Protein AF-A0A9P0KRN0-F1 (afdb_monomer_lite)

Foldseek 3Di:
DDDDDDDDDDDDDDDDDDDDDDDDDDDDDDDDDDDDPDPDPPPVPDPPPPPPQDDDDDCVVVPFAKAQDPDQQKIWGWDDDPHDTDTDIDGHPPQWGQDPVVSGTDRDDDDPPLQQPPDDQDDCVVVPFAWADHSDQQWIWGWDDDPPDIDTDIDGHDPQWGQDPVVRDTDRHDRD

pLDDT: mean 77.54, std 18.88, range [41.22, 97.31]

Sequence (176 aa):
MKLQKVLLFAATIVVAVGALPSSIESEDESLEGLGVIMEISDDSENRKAKPKRIRQPNCYQVKEGVFPAQNCDQYYICIKQFWWFTAELHTCPAGQKYSDIANGCVTGSCRKVPKTRNVLPPTCEETGPGVFVAPNCNQYYECVKIWWWYSLNLRSCSPSKVYDPHEQLCVRGKCQ

Secondary structure (DSSP, 8-state):
-----------------PPPPP-------------------------------PPPP-HHHH-SEEEE-SSTTEEEEEEEETTEEEEEEEEPPTTEEEETTTTEEEES-----------PPP-HHHH-SEEEE-SSTTEEEEEEEETTEEEEEEEEPPTTEEEETTTTEEEE----

InterPro domains:
  IPR002557 Chitin binding domain [PF01607] (59-107)
  IPR002557 Chitin binding domain [PF01607] (124-171)
  IPR002557 Chitin binding domain [PS50940] (56-105)
  IPR002557 Chitin binding domain [SM00494] (57-112)
  IPR002557 Chitin binding domain [SM00494] (122-176)
  IPR036508 Chitin binding domain superfamily [SSF57625] (58-108)
  IPR036508 Chitin binding domain superfamily [SSF57625] (118-172)

Radius of gyration: 26.52 Å; chains: 1; bounding box: 56×81×49 Å

Structure (mmCIF, N/CA/C/O backbone):
data_AF-A0A9P0KRN0-F1
#
_entry.id   AF-A0A9P0KRN0-F1
#
loop_
_atom_site.group_PDB
_atom_site.id
_atom_site.type_symbol
_atom_site.label_atom_id
_atom_site.label_alt_id
_atom_site.label_comp_id
_atom_site.label_asym_id
_atom_site.label_entity_id
_atom_site.label_seq_id
_atom_site.pdbx_PDB_ins_code
_atom_site.Cartn_x
_atom_site.Cartn_y
_atom_site.Cartn_z
_atom_site.occupancy
_atom_site.B_iso_or_equiv
_atom_site.auth_seq_id
_atom_site.auth_comp_id
_atom_site.auth_asym_id
_atom_site.auth_atom_id
_atom_site.pdbx_PDB_model_num
ATOM 1 N N . MET A 1 1 ? 28.397 32.512 -16.060 1.00 41.22 1 MET A N 1
ATOM 2 C CA . MET A 1 1 ? 27.956 31.445 -16.986 1.00 41.22 1 MET A CA 1
ATOM 3 C C . MET A 1 1 ? 29.168 30.595 -17.349 1.00 41.22 1 MET A C 1
ATOM 5 O O . MET A 1 1 ? 30.045 31.090 -18.040 1.00 41.22 1 MET A O 1
ATOM 9 N N . LYS A 1 2 ? 29.293 29.379 -16.799 1.00 45.00 2 LYS A N 1
ATOM 10 C CA . LYS A 1 2 ? 30.401 28.453 -17.098 1.00 45.00 2 LYS A CA 1
ATOM 11 C C . LYS A 1 2 ? 29.870 27.334 -17.992 1.00 45.00 2 LYS A C 1
ATOM 13 O O . LYS A 1 2 ? 28.980 26.596 -17.590 1.00 45.00 2 LYS A O 1
ATOM 18 N N . LEU A 1 3 ? 30.403 27.274 -19.208 1.00 49.47 3 LEU A N 1
ATOM 19 C CA . LEU A 1 3 ? 30.088 26.299 -20.245 1.00 49.47 3 LEU A CA 1
ATOM 20 C C . LEU A 1 3 ? 30.832 24.989 -19.922 1.00 49.47 3 LEU A C 1
ATOM 22 O O . LEU A 1 3 ? 32.055 24.927 -20.053 1.00 49.47 3 LEU A O 1
ATOM 26 N N . GLN A 1 4 ? 30.127 23.966 -19.433 1.00 50.03 4 GLN A N 1
ATOM 27 C CA . GLN A 1 4 ? 30.705 22.637 -19.211 1.00 50.03 4 GLN A CA 1
ATOM 28 C C . GLN A 1 4 ? 30.707 21.848 -20.526 1.00 50.03 4 GLN A C 1
ATOM 30 O O . GLN A 1 4 ? 29.659 21.565 -21.101 1.00 50.03 4 GLN A O 1
ATOM 35 N N . LYS A 1 5 ? 31.912 21.509 -20.997 1.00 52.19 5 LYS A N 1
ATOM 36 C CA . LYS A 1 5 ? 32.162 20.587 -22.109 1.00 52.19 5 LYS A CA 1
ATOM 37 C C . LYS A 1 5 ? 31.747 19.177 -21.685 1.00 52.19 5 LYS A C 1
ATOM 39 O O . LYS A 1 5 ? 32.360 18.602 -20.791 1.00 52.19 5 LYS A O 1
ATOM 44 N N . VAL A 1 6 ? 30.727 18.630 -22.337 1.00 54.16 6 VAL A N 1
ATOM 45 C CA . VAL A 1 6 ? 30.353 17.218 -22.225 1.00 54.16 6 VAL A CA 1
ATOM 46 C C . VAL A 1 6 ? 31.252 16.434 -23.182 1.00 54.16 6 VAL A C 1
ATOM 48 O O . VAL A 1 6 ? 31.112 16.548 -24.398 1.00 54.16 6 VAL A O 1
ATOM 51 N N . LEU A 1 7 ? 32.217 15.687 -22.640 1.00 58.72 7 LEU A N 1
ATOM 52 C CA . LEU A 1 7 ? 32.958 14.679 -23.399 1.00 58.72 7 LEU A CA 1
ATOM 53 C C . LEU A 1 7 ? 32.048 13.458 -23.590 1.00 58.72 7 LEU A C 1
ATOM 55 O O . LEU A 1 7 ? 31.713 12.780 -22.619 1.00 58.72 7 LEU A O 1
ATOM 59 N N . LEU A 1 8 ? 31.661 13.178 -24.835 1.00 53.16 8 LEU A N 1
ATOM 60 C CA . LEU A 1 8 ? 31.104 11.886 -25.225 1.00 53.16 8 LEU A CA 1
ATOM 61 C C . LEU A 1 8 ? 32.248 10.873 -25.342 1.00 53.16 8 LEU A C 1
ATOM 63 O O . LEU A 1 8 ? 33.107 11.012 -26.209 1.00 53.16 8 LEU A O 1
ATOM 67 N N . PHE A 1 9 ? 32.220 9.829 -24.519 1.00 53.25 9 PHE A N 1
ATOM 68 C CA . PHE A 1 9 ? 32.956 8.599 -24.790 1.00 53.25 9 PHE A CA 1
ATOM 69 C C . PHE A 1 9 ? 31.975 7.585 -25.378 1.00 53.25 9 PHE A C 1
ATOM 71 O O . PHE A 1 9 ? 31.056 7.130 -24.700 1.00 53.25 9 PHE A O 1
ATOM 78 N N . ALA A 1 10 ? 32.148 7.267 -26.660 1.00 52.03 10 ALA A N 1
ATOM 79 C CA . ALA A 1 10 ? 31.462 6.159 -27.306 1.00 52.03 10 ALA A CA 1
ATOM 80 C C . ALA A 1 10 ? 32.123 4.850 -26.850 1.00 52.03 10 ALA A C 1
ATOM 82 O O . ALA A 1 10 ? 33.285 4.601 -27.165 1.00 52.03 10 ALA A O 1
ATOM 83 N N . ALA A 1 11 ? 31.399 4.035 -26.085 1.00 59.38 11 ALA A N 1
ATOM 84 C CA . ALA A 1 11 ? 31.819 2.686 -25.730 1.00 59.38 11 ALA A CA 1
ATOM 85 C C . ALA A 1 11 ? 31.160 1.689 -26.691 1.00 59.38 11 ALA A C 1
ATOM 87 O O . ALA A 1 11 ? 29.943 1.510 -26.690 1.00 59.38 11 ALA A O 1
ATOM 88 N N . THR A 1 12 ? 31.976 1.057 -27.529 1.00 58.62 12 THR A N 1
ATOM 89 C CA . THR A 1 12 ? 31.577 -0.033 -28.422 1.00 58.62 12 THR A CA 1
ATOM 90 C C . THR A 1 12 ? 31.400 -1.306 -27.593 1.00 58.62 12 THR A C 1
ATOM 92 O O . THR A 1 12 ? 32.378 -1.837 -27.071 1.00 58.62 12 THR A O 1
ATOM 95 N N . ILE A 1 13 ? 30.169 -1.801 -27.447 1.00 64.69 13 ILE A N 1
ATOM 96 C CA . ILE A 1 13 ? 29.893 -3.081 -26.779 1.00 64.69 13 ILE A CA 1
ATOM 97 C C . ILE A 1 13 ? 29.875 -4.188 -27.836 1.00 64.69 13 ILE A C 1
ATOM 99 O O . ILE A 1 13 ? 29.027 -4.204 -28.726 1.00 64.69 13 ILE A O 1
ATOM 103 N N . VAL A 1 14 ? 30.824 -5.117 -27.723 1.00 58.62 14 VAL A N 1
ATOM 104 C CA . VAL A 1 14 ? 30.858 -6.376 -28.474 1.00 58.62 14 VAL A CA 1
ATOM 105 C C . VAL A 1 14 ? 29.873 -7.343 -27.811 1.00 58.62 14 VAL A C 1
ATOM 107 O O . VAL A 1 14 ? 30.059 -7.722 -26.657 1.00 58.62 14 VAL A O 1
ATOM 110 N N . VAL A 1 15 ? 28.812 -7.727 -28.523 1.00 57.47 15 VAL A N 1
ATOM 111 C CA . VAL A 1 15 ? 27.845 -8.737 -28.065 1.00 57.47 15 VAL A CA 1
ATOM 112 C C . VAL A 1 15 ? 28.380 -10.120 -28.429 1.00 57.47 15 VAL A C 1
ATOM 114 O O . VAL A 1 15 ? 28.443 -10.475 -29.605 1.00 57.47 15 VAL A O 1
ATOM 117 N N . ALA A 1 16 ? 28.768 -10.903 -27.423 1.00 55.19 16 ALA A N 1
ATOM 118 C CA . ALA A 1 16 ? 29.058 -12.322 -27.586 1.00 55.19 16 ALA A CA 1
ATOM 119 C C . ALA A 1 16 ? 27.739 -13.111 -27.611 1.00 55.19 16 ALA A C 1
ATOM 121 O O . ALA A 1 16 ? 26.976 -13.103 -26.645 1.00 55.19 16 ALA A O 1
ATOM 122 N N . VAL A 1 17 ? 27.466 -13.780 -28.732 1.00 56.53 17 VAL A N 1
ATOM 123 C CA . VAL A 1 17 ? 26.330 -14.693 -28.907 1.00 56.53 17 VAL A CA 1
ATOM 124 C C . VAL A 1 17 ? 26.722 -16.046 -28.310 1.00 56.53 17 VAL A C 1
ATOM 126 O O . VAL A 1 17 ? 27.476 -16.802 -28.916 1.00 56.53 17 VAL A O 1
ATOM 129 N N . GLY A 1 18 ? 26.259 -16.321 -27.090 1.00 50.00 18 GLY A N 1
ATOM 130 C CA . GLY A 1 18 ? 26.396 -17.622 -26.433 1.00 50.00 18 GLY A CA 1
ATOM 131 C C . GLY A 1 18 ? 25.195 -18.513 -26.746 1.00 50.00 18 GLY A C 1
ATOM 132 O O . GLY A 1 18 ? 24.055 -18.126 -26.498 1.00 50.00 18 GLY A O 1
ATOM 133 N N . ALA A 1 19 ? 25.465 -19.680 -27.324 1.00 49.19 19 ALA A N 1
ATOM 134 C CA . ALA A 1 19 ? 24.492 -20.679 -27.750 1.00 49.19 19 ALA A CA 1
ATOM 135 C C . ALA A 1 19 ? 23.728 -21.327 -26.575 1.00 49.19 19 ALA A C 1
ATOM 137 O O . ALA A 1 19 ? 24.306 -21.594 -25.522 1.00 49.19 19 ALA A O 1
ATOM 138 N N . LEU A 1 20 ? 22.439 -21.620 -26.794 1.00 49.28 20 LEU A N 1
ATOM 139 C CA . LEU A 1 20 ? 21.612 -22.469 -25.929 1.00 49.28 20 LEU A CA 1
ATOM 140 C C . LEU A 1 20 ? 22.033 -23.944 -26.045 1.00 49.28 20 LEU A C 1
ATOM 142 O O . LEU A 1 20 ? 22.164 -24.433 -27.168 1.00 49.28 20 LEU A O 1
ATOM 146 N N . PRO A 1 21 ? 22.077 -24.698 -24.936 1.00 55.75 21 PRO A N 1
ATOM 147 C CA . PRO A 1 21 ? 21.825 -26.126 -24.967 1.00 55.75 21 PRO A CA 1
ATOM 148 C C . PRO A 1 21 ? 20.348 -26.412 -24.662 1.00 55.75 21 PRO A C 1
ATOM 150 O O . PRO A 1 21 ? 19.826 -26.121 -23.587 1.00 55.75 21 PRO A O 1
ATOM 153 N N . SER A 1 22 ? 19.684 -26.995 -25.654 1.00 58.88 22 SER A N 1
ATOM 154 C CA . SER A 1 22 ? 18.444 -27.754 -25.545 1.00 58.88 22 SER A CA 1
ATOM 155 C C . SER A 1 22 ? 18.710 -29.097 -24.870 1.00 58.88 22 SER A C 1
ATOM 157 O O . SER A 1 22 ? 19.550 -29.844 -25.364 1.00 58.88 22 SER A O 1
ATOM 159 N N . SER A 1 23 ? 17.974 -29.426 -23.808 1.00 55.56 23 SER A N 1
ATOM 160 C CA . SER A 1 23 ? 17.656 -30.803 -23.391 1.00 55.56 23 SER A CA 1
ATOM 161 C C . SER A 1 23 ? 16.519 -30.759 -22.369 1.00 55.56 23 SER A C 1
ATOM 163 O O . SER A 1 23 ? 16.691 -30.275 -21.255 1.00 55.56 23 SER A O 1
ATOM 165 N N . ILE A 1 24 ? 15.340 -31.206 -22.799 1.00 48.69 24 ILE A N 1
ATOM 166 C CA . ILE A 1 24 ? 14.211 -31.571 -21.944 1.00 48.69 24 ILE A CA 1
ATOM 167 C C . ILE A 1 24 ? 14.213 -33.096 -21.979 1.00 48.69 24 ILE A C 1
ATOM 169 O O . ILE A 1 24 ? 13.895 -33.674 -23.017 1.00 48.69 24 ILE A O 1
ATOM 173 N N . GLU A 1 25 ? 14.631 -33.722 -20.885 1.00 60.78 25 GLU A N 1
ATOM 174 C CA . GLU A 1 25 ? 14.413 -35.145 -20.641 1.00 60.78 25 GLU A CA 1
ATOM 175 C C . GLU A 1 25 ? 13.153 -35.285 -19.787 1.00 60.78 25 GLU A C 1
ATOM 177 O O . GLU A 1 25 ? 12.993 -34.651 -18.743 1.00 60.78 25 GLU A O 1
ATOM 182 N N . SER A 1 26 ? 12.218 -36.047 -20.335 1.00 56.72 26 SER A N 1
ATOM 183 C CA . SER A 1 26 ? 10.965 -36.488 -19.746 1.00 56.72 26 SER A CA 1
ATOM 184 C C . SER A 1 26 ? 11.188 -37.840 -19.081 1.00 56.72 26 SER A C 1
ATOM 186 O O . SER A 1 26 ? 11.586 -38.781 -19.767 1.00 56.72 26 SER A O 1
ATOM 188 N N . GLU A 1 27 ? 10.868 -37.950 -17.796 1.00 62.50 27 GLU A N 1
ATOM 189 C CA . GLU A 1 27 ? 10.778 -39.232 -17.099 1.00 62.50 27 GLU A CA 1
ATOM 190 C C . GLU A 1 27 ? 9.353 -39.403 -16.559 1.00 62.50 27 GLU A C 1
ATOM 192 O O . GLU A 1 27 ? 8.913 -38.725 -15.629 1.00 62.50 27 GLU A O 1
ATOM 197 N N . ASP A 1 28 ? 8.624 -40.288 -17.239 1.00 56.72 28 ASP A N 1
ATOM 198 C CA . ASP A 1 28 ? 7.428 -40.972 -16.767 1.00 56.72 28 ASP A CA 1
ATOM 199 C C . ASP A 1 28 ? 7.844 -41.983 -15.688 1.00 56.72 28 ASP A C 1
ATOM 201 O O . ASP A 1 28 ? 8.482 -42.989 -15.999 1.00 56.72 28 ASP A O 1
ATOM 205 N N . GLU A 1 29 ? 7.430 -41.776 -14.438 1.00 54.59 29 GLU A N 1
ATOM 206 C CA . GLU A 1 29 ? 7.366 -42.856 -13.450 1.00 54.59 29 GLU A CA 1
ATOM 207 C C . GLU A 1 29 ? 5.952 -42.957 -12.876 1.00 54.59 29 GLU A C 1
ATOM 209 O O . GLU A 1 29 ? 5.524 -42.236 -11.973 1.00 54.59 29 GLU A O 1
ATOM 214 N N . SER A 1 30 ? 5.217 -43.894 -13.468 1.00 57.03 30 SER A N 1
ATOM 215 C CA . SER A 1 30 ? 4.012 -44.504 -12.933 1.00 57.03 30 SER A CA 1
ATOM 216 C C . SER A 1 30 ? 4.403 -45.429 -11.782 1.00 57.03 30 SER A C 1
ATOM 218 O O . SER A 1 30 ? 5.001 -46.478 -12.018 1.00 57.03 30 SER A O 1
ATOM 220 N N . LEU A 1 31 ? 4.023 -45.085 -10.550 1.00 48.56 31 LEU A N 1
ATOM 221 C CA . LEU A 1 31 ? 4.077 -46.015 -9.425 1.00 48.56 31 LEU A CA 1
ATOM 222 C C . LEU A 1 31 ? 2.703 -46.116 -8.759 1.00 48.56 31 LEU A C 1
ATOM 224 O O . LEU A 1 31 ? 2.272 -45.246 -8.002 1.00 48.56 31 LEU A O 1
ATOM 228 N N . GLU A 1 32 ? 2.019 -47.219 -9.055 1.00 62.47 32 GLU A N 1
ATOM 229 C CA . GLU A 1 32 ? 0.894 -47.705 -8.270 1.00 62.47 32 GLU A CA 1
ATOM 230 C C . GLU A 1 32 ? 1.417 -48.186 -6.911 1.00 62.47 32 GLU A C 1
ATOM 232 O O . GLU A 1 32 ? 2.270 -49.069 -6.828 1.00 62.47 32 GLU A O 1
ATOM 237 N N . GLY A 1 33 ? 0.916 -47.587 -5.831 1.00 50.22 33 GLY A N 1
ATOM 238 C CA . GLY A 1 33 ? 1.367 -47.866 -4.473 1.00 50.22 33 GLY A CA 1
ATOM 239 C C . GLY A 1 33 ? 0.225 -47.788 -3.473 1.00 50.22 33 GLY A C 1
ATOM 240 O O . GLY A 1 33 ? -0.024 -46.738 -2.898 1.00 50.22 33 GLY A O 1
ATOM 241 N N . LEU A 1 34 ? -0.459 -48.924 -3.314 1.00 48.53 34 LEU A N 1
ATOM 242 C CA . LEU A 1 34 ? -1.100 -49.434 -2.094 1.00 48.53 34 LEU A CA 1
ATOM 243 C C . LEU A 1 34 ? -1.669 -48.403 -1.103 1.00 48.53 34 LEU A C 1
ATOM 245 O O . LEU A 1 34 ? -0.963 -47.786 -0.306 1.00 48.53 34 LEU A O 1
ATOM 249 N N . GLY A 1 35 ? -3.001 -48.350 -1.076 1.00 48.19 35 GLY A N 1
ATOM 250 C CA . GLY A 1 35 ? -3.774 -47.678 -0.044 1.00 48.19 35 GLY A CA 1
ATOM 251 C C . GLY A 1 35 ? -3.465 -48.211 1.354 1.00 48.19 35 GLY A C 1
ATOM 252 O O . GLY A 1 35 ? -3.789 -49.348 1.694 1.00 48.19 35 GLY A O 1
ATOM 253 N N . VAL A 1 36 ? -2.904 -47.336 2.182 1.00 44.00 36 VAL A N 1
ATOM 254 C CA . VAL A 1 36 ? -2.974 -47.428 3.637 1.00 44.00 36 VAL A CA 1
ATOM 255 C C . VAL A 1 36 ? -3.999 -46.395 4.077 1.00 44.00 36 VAL A C 1
ATOM 257 O O . VAL A 1 36 ? -3.738 -45.193 4.076 1.00 44.00 36 VAL A O 1
ATOM 260 N N . ILE A 1 37 ? -5.195 -46.869 4.416 1.00 53.72 37 ILE A N 1
ATOM 261 C CA . ILE A 1 37 ? -6.225 -46.060 5.060 1.00 53.72 37 ILE A CA 1
ATOM 262 C C . ILE A 1 37 ? -5.772 -45.893 6.515 1.00 53.72 37 ILE A C 1
ATOM 264 O O . ILE A 1 37 ? -6.077 -46.714 7.374 1.00 53.72 37 ILE A O 1
ATOM 268 N N . MET A 1 38 ? -4.952 -44.875 6.778 1.00 42.81 38 MET A N 1
ATOM 269 C CA . MET A 1 38 ? -4.752 -44.382 8.138 1.00 42.81 38 MET A CA 1
ATOM 270 C C . MET A 1 38 ? -6.029 -43.646 8.535 1.00 42.81 38 MET A C 1
ATOM 272 O O . MET A 1 38 ? -6.317 -42.573 8.006 1.00 42.81 38 MET A O 1
ATOM 276 N N . GLU A 1 39 ? -6.796 -44.228 9.453 1.00 54.88 39 GLU A N 1
ATOM 277 C CA . GLU A 1 39 ? -7.813 -43.502 10.207 1.00 54.88 39 GLU A CA 1
ATOM 278 C C . GLU A 1 39 ? -7.100 -42.432 11.042 1.00 54.88 39 GLU A C 1
ATOM 280 O O . GLU A 1 39 ? -6.543 -42.692 12.108 1.00 54.88 39 GLU A O 1
ATOM 285 N N . ILE A 1 40 ? -7.045 -41.220 10.494 1.00 53.78 40 ILE A N 1
ATOM 286 C CA . ILE A 1 40 ? -6.631 -40.026 11.217 1.00 53.78 40 ILE A CA 1
ATOM 287 C C . ILE A 1 40 ? -7.830 -39.639 12.074 1.00 53.78 40 ILE A C 1
ATOM 289 O O . ILE A 1 40 ? -8.829 -39.128 11.573 1.00 53.78 40 ILE A O 1
ATOM 293 N N . SER A 1 41 ? -7.738 -39.924 13.368 1.00 53.16 41 SER A N 1
ATOM 294 C CA . SER A 1 41 ? -8.641 -39.383 14.374 1.00 53.16 41 SER A CA 1
ATOM 295 C C . SER A 1 41 ? -8.541 -37.857 14.331 1.00 53.16 41 SER A C 1
ATOM 297 O O . SER A 1 41 ? -7.549 -37.269 14.764 1.00 53.16 41 SER A O 1
ATOM 299 N N . ASP A 1 42 ? -9.551 -37.222 13.741 1.00 47.75 42 ASP A N 1
ATOM 300 C CA . ASP A 1 42 ? -9.725 -35.773 13.674 1.00 47.75 42 ASP A CA 1
ATOM 301 C C . ASP A 1 42 ? -10.092 -35.229 15.068 1.00 47.75 42 ASP A C 1
ATOM 303 O O . ASP A 1 42 ? -11.218 -34.814 15.338 1.00 47.75 42 ASP A O 1
ATOM 307 N N . ASP A 1 43 ? -9.111 -35.183 15.971 1.00 46.62 43 ASP A N 1
ATOM 308 C CA . ASP A 1 43 ? -9.131 -34.297 17.136 1.00 46.62 43 ASP A CA 1
ATOM 309 C C . ASP A 1 43 ? -8.865 -32.856 16.660 1.00 46.62 43 ASP A C 1
ATOM 311 O O . ASP A 1 43 ? -7.846 -32.220 16.947 1.00 46.62 43 ASP A O 1
ATOM 315 N N . SER A 1 44 ? -9.817 -32.321 15.888 1.00 52.31 44 SER A N 1
ATOM 316 C CA . SER A 1 44 ? -9.925 -30.906 15.524 1.00 52.31 44 SER A CA 1
ATOM 317 C C . SER A 1 44 ? -10.439 -30.102 16.725 1.00 52.31 44 SER A C 1
ATOM 319 O O . SER A 1 44 ? -11.420 -29.359 16.667 1.00 52.31 44 SER A O 1
ATOM 321 N N . GLU A 1 45 ? -9.762 -30.243 17.864 1.00 55.66 45 GLU A N 1
ATOM 322 C CA . GLU A 1 45 ? -9.970 -29.371 19.005 1.00 55.66 45 GLU A CA 1
ATOM 323 C C . GLU A 1 45 ? -9.251 -28.045 18.737 1.00 55.66 45 GLU A C 1
ATOM 325 O O . GLU A 1 45 ? -8.059 -27.849 18.974 1.00 55.66 45 GLU A O 1
ATOM 330 N N . ASN A 1 46 ? -10.020 -27.111 18.179 1.00 51.06 46 ASN A N 1
ATOM 331 C CA . ASN A 1 46 ? -10.065 -25.732 18.650 1.00 51.06 46 ASN A CA 1
ATOM 332 C C . ASN A 1 46 ? -8.698 -25.055 18.869 1.00 51.06 46 ASN A C 1
ATOM 334 O O . ASN A 1 46 ? -8.441 -24.431 19.904 1.00 51.06 46 ASN A O 1
ATOM 338 N N . ARG A 1 47 ? -7.819 -25.083 17.861 1.00 51.34 47 ARG A N 1
ATOM 339 C CA . ARG A 1 47 ? -6.698 -24.138 17.814 1.00 51.34 47 ARG A CA 1
ATOM 340 C C . ARG A 1 47 ? -7.266 -22.753 17.521 1.00 51.34 47 ARG A C 1
ATOM 342 O O . ARG A 1 47 ? -7.272 -22.308 16.375 1.00 51.34 47 ARG A O 1
ATOM 349 N N . LYS A 1 48 ? -7.740 -22.061 18.567 1.00 57.03 48 LYS A N 1
ATOM 350 C CA . LYS A 1 48 ? -7.977 -20.610 18.569 1.00 57.03 48 LYS A CA 1
ATOM 351 C C . LYS A 1 48 ? -6.735 -19.951 17.984 1.00 57.03 48 LYS A C 1
ATOM 353 O O . LYS A 1 48 ? -5.722 -19.798 18.668 1.00 57.03 48 LYS A O 1
ATOM 358 N N . ALA A 1 49 ? -6.804 -19.606 16.701 1.00 46.50 49 ALA A N 1
ATOM 359 C CA . ALA A 1 49 ? -5.739 -18.915 16.006 1.00 46.50 49 ALA A CA 1
ATOM 360 C C . ALA A 1 49 ? -5.407 -17.667 16.824 1.00 46.50 49 ALA A C 1
ATOM 362 O O . ALA A 1 49 ? -6.241 -16.771 16.968 1.00 46.50 49 ALA A O 1
ATOM 363 N N . LYS A 1 50 ? -4.210 -17.645 17.420 1.00 42.47 50 LYS A N 1
ATOM 364 C CA . LYS A 1 50 ? -3.720 -16.514 18.206 1.00 42.47 50 LYS A CA 1
ATOM 365 C C . LYS A 1 50 ? -3.870 -15.271 17.323 1.00 42.47 50 LYS A C 1
ATOM 367 O O . LYS A 1 50 ? -3.237 -15.237 16.262 1.00 42.47 50 LYS A O 1
ATOM 372 N N . PRO A 1 51 ? -4.724 -14.294 17.685 1.00 49.56 51 PRO A N 1
ATOM 373 C CA . PRO A 1 51 ? -5.021 -13.171 16.812 1.00 49.56 51 PRO A CA 1
ATOM 374 C C . PRO A 1 51 ? -3.705 -12.479 16.480 1.00 49.56 51 PRO A C 1
ATOM 376 O O . PRO A 1 51 ? -2.972 -12.034 17.368 1.00 49.56 51 PRO A O 1
ATOM 379 N N . LYS A 1 52 ? -3.360 -12.474 15.189 1.00 46.06 52 LYS A N 1
ATOM 380 C CA . LYS A 1 52 ? -2.135 -11.861 14.685 1.00 46.06 52 LYS A CA 1
ATOM 381 C C . LYS A 1 52 ? -2.214 -10.378 15.049 1.00 46.06 52 LYS A C 1
ATOM 383 O O . LYS A 1 52 ? -3.008 -9.655 14.454 1.00 46.06 52 LYS A O 1
ATOM 388 N N . ARG A 1 53 ? -1.464 -9.952 16.076 1.00 47.03 53 ARG A N 1
ATOM 389 C CA . ARG A 1 53 ? -1.396 -8.550 16.518 1.00 47.03 53 ARG A CA 1
ATOM 390 C C . ARG A 1 53 ? -0.989 -7.703 15.317 1.00 47.03 53 ARG A C 1
ATOM 392 O O . ARG A 1 53 ? 0.135 -7.831 14.829 1.00 47.03 53 ARG A O 1
ATOM 399 N N . ILE A 1 54 ? -1.911 -6.886 14.822 1.00 54.78 54 ILE A N 1
ATOM 400 C CA . ILE A 1 54 ? -1.591 -5.867 13.829 1.00 54.78 54 ILE A CA 1
ATOM 401 C C . ILE A 1 54 ? -0.773 -4.806 14.573 1.00 54.78 54 ILE A C 1
ATOM 403 O O . ILE A 1 54 ? -1.180 -4.340 15.636 1.00 54.78 54 ILE A O 1
ATOM 407 N N . ARG A 1 55 ? 0.439 -4.519 14.082 1.00 67.75 55 ARG A N 1
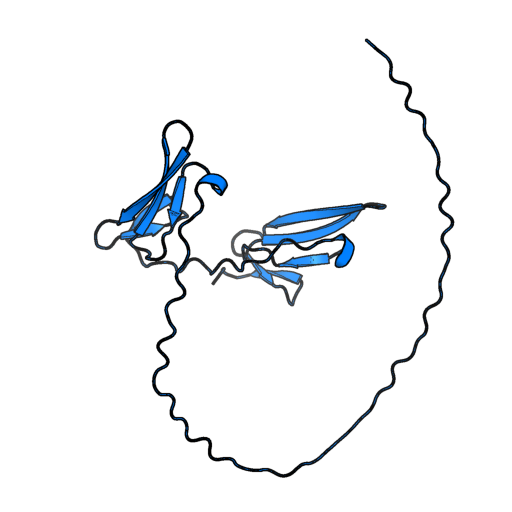ATOM 408 C CA . ARG A 1 55 ? 1.341 -3.535 14.696 1.00 67.75 55 ARG A CA 1
ATOM 409 C C . ARG A 1 55 ? 0.776 -2.128 14.488 1.00 67.75 55 ARG A C 1
ATOM 411 O O . ARG A 1 55 ? 0.286 -1.824 13.404 1.00 67.75 55 ARG A O 1
ATOM 418 N N . GLN A 1 56 ? 0.880 -1.299 15.524 1.00 80.81 56 GLN A N 1
ATOM 419 C CA . GLN A 1 56 ? 0.605 0.141 15.495 1.00 80.81 56 GLN A CA 1
ATOM 420 C C . GLN A 1 56 ? 1.264 0.802 14.264 1.00 80.81 56 GLN A C 1
ATOM 422 O O . GLN A 1 56 ? 2.405 0.444 13.943 1.00 80.81 56 GLN A O 1
ATOM 427 N N . PRO A 1 57 ? 0.580 1.729 13.561 1.00 82.69 57 PRO A N 1
ATOM 428 C CA . PRO A 1 57 ? 1.144 2.388 12.387 1.00 82.69 57 PRO A CA 1
ATOM 429 C C . PRO A 1 57 ? 2.380 3.211 12.762 1.00 82.69 57 PRO A C 1
ATOM 431 O O . PRO A 1 57 ? 2.424 3.865 13.805 1.00 82.69 57 PRO A O 1
ATOM 434 N N . ASN A 1 58 ? 3.395 3.189 11.898 1.00 89.62 58 ASN A N 1
ATOM 435 C CA . ASN A 1 58 ? 4.593 3.997 12.084 1.00 89.62 58 ASN A CA 1
ATOM 436 C C . ASN A 1 58 ? 4.343 5.425 11.572 1.00 89.62 58 ASN A C 1
ATOM 438 O O . ASN A 1 58 ? 4.518 5.696 10.383 1.00 89.62 58 ASN A O 1
ATOM 442 N N . CYS A 1 59 ? 3.961 6.339 12.469 1.00 90.69 59 CYS A N 1
ATOM 443 C CA . CYS A 1 59 ? 3.649 7.730 12.121 1.00 90.69 59 CYS A CA 1
ATOM 444 C C . CYS A 1 59 ? 4.800 8.486 11.429 1.00 90.69 59 CYS A C 1
ATOM 446 O O . CYS A 1 59 ? 4.541 9.416 10.670 1.00 90.69 59 CYS A O 1
ATOM 448 N N . TYR A 1 60 ? 6.059 8.067 11.607 1.00 85.00 60 TYR A N 1
ATOM 449 C CA . TYR A 1 60 ? 7.193 8.672 10.898 1.00 85.00 60 TYR A CA 1
ATOM 450 C C . TYR A 1 60 ? 7.171 8.404 9.388 1.00 85.00 60 TYR A C 1
ATOM 452 O O . TYR A 1 60 ? 7.730 9.182 8.620 1.00 85.00 60 TYR A O 1
ATOM 460 N N . GLN A 1 61 ? 6.532 7.313 8.952 1.00 85.75 61 GLN A N 1
ATOM 461 C CA . GLN A 1 61 ? 6.443 6.946 7.537 1.00 85.75 61 GLN A CA 1
ATOM 462 C C . GLN A 1 61 ? 5.220 7.560 6.855 1.00 85.75 61 GLN A C 1
ATOM 464 O O . GLN A 1 61 ? 5.296 7.955 5.694 1.00 85.75 61 GLN A O 1
ATOM 469 N N . VAL A 1 62 ? 4.096 7.640 7.571 1.00 82.12 62 VAL A N 1
ATOM 470 C CA . VAL A 1 62 ? 2.796 8.016 6.994 1.00 82.12 62 VAL A CA 1
ATOM 471 C C . VAL A 1 62 ? 2.447 9.504 7.130 1.00 82.12 62 VAL A C 1
ATOM 473 O O . VAL A 1 62 ? 1.496 9.945 6.492 1.00 82.12 62 VAL A O 1
ATOM 476 N N . LYS A 1 63 ? 3.255 10.287 7.867 1.00 85.38 63 LYS A N 1
ATOM 477 C CA . LYS A 1 63 ? 3.033 11.718 8.175 1.00 85.38 63 LYS A CA 1
ATOM 478 C C . LYS A 1 63 ? 1.757 11.951 9.010 1.00 85.38 63 LYS A C 1
ATOM 480 O O . LYS A 1 63 ? 1.192 11.013 9.570 1.00 85.38 63 LYS A O 1
ATOM 485 N N . GLU A 1 64 ? 1.363 13.215 9.181 1.00 90.44 64 GLU A N 1
ATOM 486 C CA . GLU A 1 64 ? 0.161 13.609 9.934 1.00 90.44 64 GLU A CA 1
ATOM 487 C C . GLU A 1 64 ? -1.101 13.101 9.230 1.00 90.44 64 GLU A C 1
ATOM 489 O O . GLU A 1 64 ? -1.231 13.229 8.012 1.00 90.44 64 GLU A O 1
ATOM 494 N N . GLY A 1 65 ? -2.030 12.519 9.989 1.00 90.81 65 GLY A N 1
ATOM 495 C CA . GLY A 1 65 ? -3.249 11.953 9.419 1.00 90.81 65 GLY A CA 1
ATOM 496 C C . GLY A 1 65 ? -3.991 11.008 10.353 1.00 90.81 65 GLY A C 1
ATOM 497 O O . GLY A 1 65 ? -3.579 10.778 11.493 1.00 90.81 65 GLY A O 1
ATOM 498 N N . VAL A 1 66 ? -5.096 10.459 9.847 1.00 91.69 66 VAL A N 1
ATOM 499 C CA . VAL A 1 66 ? -5.950 9.505 10.556 1.00 91.69 66 VAL A CA 1
ATOM 500 C C . VAL A 1 66 ? -5.868 8.146 9.862 1.00 91.69 66 VAL A C 1
ATOM 502 O O . VAL A 1 66 ? -5.973 8.044 8.641 1.00 91.69 66 VAL A O 1
ATOM 505 N N . PHE A 1 67 ? -5.646 7.090 10.638 1.00 90.44 67 PHE A N 1
ATOM 506 C CA . PHE A 1 67 ? -5.342 5.751 10.145 1.00 90.44 67 PHE A CA 1
ATOM 507 C C . PHE A 1 67 ? -6.242 4.709 10.814 1.00 90.44 67 PHE A C 1
ATOM 509 O O . PHE A 1 67 ? -6.539 4.825 12.003 1.00 90.44 67 PHE A O 1
ATOM 516 N N . PRO A 1 68 ? -6.669 3.658 10.097 1.00 87.75 68 PRO A N 1
ATOM 517 C CA . PRO A 1 68 ? -7.496 2.610 10.684 1.00 87.75 68 PRO A CA 1
ATOM 518 C C . PRO A 1 68 ? -6.725 1.828 11.760 1.00 87.75 68 PRO A C 1
ATOM 520 O O . PRO A 1 68 ? -5.543 1.515 11.587 1.00 87.75 68 PRO A O 1
ATOM 523 N N . ALA A 1 69 ? -7.392 1.490 12.867 1.00 88.94 69 ALA A N 1
ATOM 524 C CA . ALA A 1 69 ? -6.835 0.598 13.882 1.00 88.94 69 ALA A CA 1
ATOM 525 C C . ALA A 1 69 ? -7.193 -0.873 13.606 1.00 88.94 69 ALA A C 1
ATOM 527 O O . ALA A 1 69 ? -7.854 -1.215 12.626 1.00 88.94 69 ALA A O 1
ATOM 528 N N . GLN A 1 70 ? -6.739 -1.769 14.488 1.00 82.06 70 GLN A N 1
ATOM 529 C CA . GLN A 1 70 ? -7.051 -3.198 14.394 1.00 82.06 70 GLN A CA 1
ATOM 530 C C . GLN A 1 70 ? -8.548 -3.479 14.588 1.00 82.06 70 GLN A C 1
ATOM 532 O O . GLN A 1 70 ? -9.103 -4.364 13.936 1.00 82.06 70 GLN A O 1
ATOM 537 N N . ASN A 1 71 ? -9.183 -2.721 15.480 1.00 87.12 71 ASN A N 1
ATOM 538 C CA . ASN A 1 71 ? -10.619 -2.759 15.704 1.00 87.12 71 ASN A CA 1
ATOM 539 C C . ASN A 1 71 ? -11.264 -1.647 14.885 1.00 87.12 71 ASN A C 1
ATOM 541 O O . ASN A 1 71 ? -10.777 -0.524 14.864 1.00 87.12 71 ASN A O 1
ATOM 545 N N . CYS A 1 72 ? -12.370 -1.945 14.217 1.00 87.69 72 CYS A N 1
ATOM 546 C CA . CYS A 1 72 ? -12.986 -1.010 13.277 1.00 87.69 72 CYS A CA 1
ATOM 547 C C . CYS A 1 72 ? -13.745 0.138 13.954 1.00 87.69 72 CYS A C 1
ATOM 549 O O . CYS A 1 72 ? -14.124 1.114 13.321 1.00 87.69 72 CYS A O 1
ATOM 551 N N . ASP A 1 73 ? -14.044 -0.021 15.234 1.00 92.69 73 ASP A N 1
ATOM 552 C CA . ASP A 1 73 ? -14.504 1.013 16.155 1.00 92.69 73 ASP A CA 1
ATOM 553 C C . ASP A 1 73 ? -13.358 1.889 16.654 1.00 92.69 73 ASP A C 1
ATOM 555 O O . ASP A 1 73 ? -13.613 2.824 17.393 1.00 92.69 73 ASP A O 1
ATOM 559 N N . GLN A 1 74 ? -12.114 1.623 16.264 1.00 93.31 74 GLN A N 1
ATOM 560 C CA . GLN A 1 74 ? -10.958 2.391 16.690 1.00 93.31 74 GLN A CA 1
ATOM 561 C C . GLN A 1 74 ? -10.167 2.917 15.492 1.00 93.31 74 GLN A C 1
ATOM 563 O O . GLN A 1 74 ? -10.181 2.355 14.395 1.00 93.31 74 GLN A O 1
ATOM 568 N N . TYR A 1 75 ? -9.448 4.006 15.714 1.00 93.31 75 TYR A N 1
ATOM 569 C CA . TYR A 1 75 ? -8.577 4.621 14.723 1.00 93.31 75 TYR A CA 1
ATOM 570 C C . TYR A 1 75 ? -7.391 5.293 15.410 1.00 93.31 75 TYR A C 1
ATOM 572 O O . TYR A 1 75 ? -7.467 5.674 16.575 1.00 93.31 75 TYR A O 1
ATOM 580 N N . TYR A 1 76 ? -6.278 5.408 14.698 1.00 95.00 76 TYR A N 1
ATOM 581 C CA . TYR A 1 76 ? -5.094 6.120 15.155 1.00 95.00 76 TYR A CA 1
ATOM 582 C C . TYR A 1 76 ? -5.052 7.514 14.541 1.00 95.00 76 TYR A C 1
ATOM 584 O O . TYR A 1 76 ? -5.259 7.663 13.340 1.00 95.00 76 TYR A O 1
ATOM 592 N N . ILE A 1 77 ? -4.723 8.522 15.337 1.00 94.81 77 ILE A N 1
ATOM 593 C CA . ILE A 1 77 ? -4.372 9.854 14.847 1.00 94.81 77 ILE A CA 1
ATOM 594 C C . ILE A 1 77 ? -2.867 10.022 15.024 1.00 94.81 77 ILE A C 1
ATOM 596 O O . ILE A 1 77 ? -2.357 9.886 16.135 1.00 94.81 77 ILE A O 1
ATOM 600 N N . CYS A 1 78 ? -2.153 10.303 13.938 1.00 95.69 78 CYS A N 1
ATOM 601 C CA . CYS A 1 78 ? -0.747 10.683 13.995 1.00 95.69 78 CYS A CA 1
ATOM 602 C C . CYS A 1 78 ? -0.646 12.205 14.099 1.00 95.69 78 CYS A C 1
ATOM 604 O O . CYS A 1 78 ? -0.965 12.915 13.145 1.00 95.69 78 CYS A O 1
ATOM 606 N N . ILE A 1 79 ? -0.183 12.694 15.248 1.00 95.25 79 ILE A N 1
ATOM 607 C CA . ILE A 1 79 ? -0.031 14.122 15.542 1.00 95.25 79 ILE A CA 1
ATOM 608 C C . ILE A 1 79 ? 1.460 14.439 15.649 1.00 95.25 79 ILE A C 1
ATOM 610 O O . ILE A 1 79 ? 2.215 13.698 16.285 1.00 95.25 79 ILE A O 1
ATOM 614 N N . LYS A 1 80 ? 1.897 15.541 15.037 1.00 95.19 80 LYS A N 1
ATOM 615 C CA . LYS A 1 80 ? 3.256 16.057 15.204 1.00 95.19 80 LYS A CA 1
ATOM 616 C C . LYS A 1 80 ? 3.307 16.992 16.405 1.00 95.19 80 LYS A C 1
ATOM 618 O O . LYS A 1 80 ? 2.645 18.026 16.428 1.00 95.19 80 LYS A O 1
ATOM 623 N N . GLN A 1 81 ? 4.125 16.647 17.388 1.00 93.31 81 GLN A N 1
ATOM 624 C CA . GLN A 1 81 ? 4.381 17.486 18.553 1.00 93.31 81 GLN A CA 1
ATOM 625 C C . GLN A 1 81 ? 5.844 17.914 18.519 1.00 93.31 81 GLN A C 1
ATOM 627 O O . GLN A 1 81 ? 6.745 17.095 18.695 1.00 93.31 81 GLN A O 1
ATOM 632 N N . PHE A 1 82 ? 6.079 19.202 18.256 1.00 93.25 82 PHE A N 1
ATOM 633 C CA . PHE A 1 82 ? 7.409 19.786 18.060 1.00 93.25 82 PHE A CA 1
ATOM 634 C C . PHE A 1 82 ? 8.225 19.065 16.966 1.00 93.25 82 PHE A C 1
ATOM 636 O O . PHE A 1 82 ? 8.107 19.391 15.782 1.00 93.25 82 PHE A O 1
ATOM 643 N N . TRP A 1 83 ? 9.031 18.073 17.362 1.00 92.38 83 TRP A N 1
ATOM 644 C CA . TRP A 1 83 ? 10.005 17.367 16.524 1.00 92.38 83 TRP A CA 1
ATOM 645 C C . TRP A 1 83 ? 9.749 15.856 16.391 1.00 92.38 83 TRP A C 1
ATOM 647 O O . TRP A 1 83 ? 10.497 15.185 15.684 1.00 92.38 83 TRP A O 1
ATOM 657 N N . TRP A 1 84 ? 8.708 15.301 17.022 1.00 93.19 84 TRP A N 1
ATOM 658 C CA . TRP A 1 84 ? 8.354 13.878 16.910 1.00 93.19 84 TRP A CA 1
ATOM 659 C C . TRP A 1 84 ? 6.884 13.675 16.532 1.00 93.19 84 TRP A C 1
ATOM 661 O O . TRP A 1 84 ? 6.066 14.593 16.605 1.00 93.19 84 TRP A O 1
ATOM 671 N N . PHE A 1 85 ? 6.562 12.452 16.107 1.00 93.69 85 PHE A N 1
ATOM 672 C CA . PHE A 1 85 ? 5.199 12.027 15.805 1.00 93.69 85 PHE A CA 1
ATOM 673 C C . PHE A 1 85 ? 4.695 11.072 16.883 1.00 93.69 85 PHE A C 1
ATOM 675 O O . PHE A 1 85 ? 5.385 10.115 17.234 1.00 93.69 85 PHE A O 1
ATOM 682 N N . THR A 1 86 ? 3.471 11.300 17.348 1.00 93.31 86 THR A N 1
ATOM 683 C CA . THR A 1 86 ? 2.783 10.452 18.326 1.00 93.31 86 THR A CA 1
ATOM 684 C C . THR A 1 86 ? 1.532 9.864 17.684 1.00 93.31 86 THR A C 1
ATOM 686 O O . THR A 1 86 ? 0.791 10.584 17.01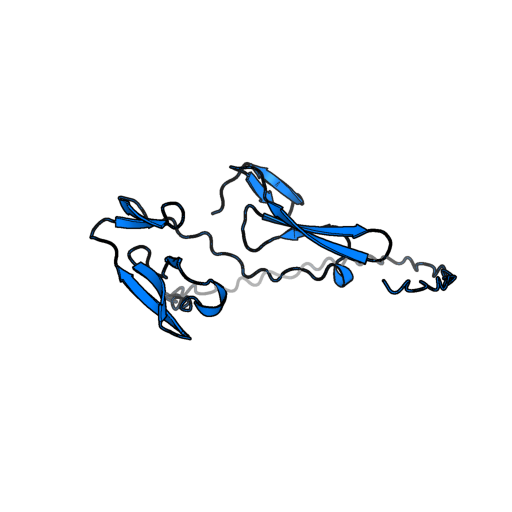6 1.00 93.31 86 THR A O 1
ATOM 689 N N . ALA A 1 87 ? 1.296 8.564 17.878 1.00 93.31 87 ALA A N 1
ATOM 690 C CA . ALA A 1 87 ? 0.046 7.915 17.486 1.00 93.31 87 ALA A CA 1
ATOM 691 C C . ALA A 1 87 ? -0.885 7.829 18.698 1.00 93.31 87 ALA A C 1
ATOM 693 O O . ALA A 1 87 ? -0.572 7.131 19.663 1.00 93.31 87 ALA A O 1
ATOM 694 N N . GLU A 1 88 ? -2.038 8.482 18.622 1.00 95.25 88 GLU A N 1
ATOM 695 C CA . GLU A 1 88 ? -3.094 8.385 19.626 1.00 95.25 88 GLU A CA 1
ATOM 696 C C . GLU A 1 88 ? -4.201 7.454 19.143 1.00 95.25 88 GLU A C 1
ATOM 698 O O . GLU A 1 88 ? -4.669 7.584 18.014 1.00 95.25 88 GLU A O 1
ATOM 703 N N . LEU A 1 89 ? -4.624 6.513 19.987 1.00 94.94 89 LEU A N 1
ATOM 704 C CA . LEU A 1 89 ? -5.743 5.622 19.693 1.00 94.94 89 LEU A CA 1
ATOM 705 C C . LEU A 1 89 ? -7.049 6.270 20.153 1.00 94.94 89 LEU A C 1
ATOM 707 O O . LEU A 1 89 ? -7.226 6.548 21.336 1.00 94.94 89 LEU A O 1
ATOM 711 N N . HIS A 1 90 ? -7.979 6.439 19.224 1.00 96.31 90 HIS A N 1
ATOM 712 C CA . HIS A 1 90 ? -9.313 6.973 19.459 1.00 96.31 90 HIS A CA 1
ATOM 713 C C . HIS A 1 90 ? -10.370 5.920 19.130 1.00 96.31 90 HIS A C 1
ATOM 715 O O . HIS A 1 90 ? -10.126 4.998 18.350 1.00 96.31 90 HIS A O 1
ATOM 721 N N . THR A 1 91 ? -11.543 6.038 19.755 1.00 96.38 91 THR A N 1
ATOM 722 C CA . THR A 1 91 ? -12.672 5.116 19.557 1.00 96.38 91 THR A CA 1
ATOM 723 C C . THR A 1 91 ? -13.862 5.886 18.989 1.00 96.38 91 THR A C 1
ATOM 725 O O . THR A 1 91 ? -14.203 6.959 19.480 1.00 96.38 91 THR A O 1
ATOM 728 N N . CYS A 1 92 ? -14.486 5.350 17.944 1.00 95.06 92 CYS A N 1
ATOM 729 C CA . CYS A 1 92 ? -15.691 5.895 17.339 1.00 95.06 92 CYS A CA 1
ATOM 730 C C . CYS A 1 92 ? -16.894 5.820 18.301 1.00 95.06 92 CYS A C 1
ATOM 732 O O . CYS A 1 92 ? -16.966 4.907 19.130 1.00 95.06 92 CYS A O 1
ATOM 734 N N . PRO A 1 93 ? -17.881 6.726 18.160 1.00 95.88 93 PRO A N 1
ATOM 735 C CA . PRO A 1 93 ? -19.145 6.643 18.887 1.00 95.88 93 PRO A CA 1
ATOM 736 C C . PRO A 1 93 ? -19.856 5.297 18.687 1.00 95.88 93 PRO A C 1
ATOM 738 O O . PRO A 1 93 ? -19.686 4.630 17.662 1.00 95.88 93 PRO A O 1
ATOM 741 N N . ALA A 1 94 ? -20.700 4.910 19.648 1.00 92.69 94 ALA A N 1
ATOM 742 C CA . ALA A 1 94 ? -21.441 3.652 19.591 1.00 92.69 94 ALA A CA 1
ATOM 743 C C . ALA A 1 94 ? -22.251 3.528 18.285 1.00 92.69 94 ALA A C 1
ATOM 745 O O . ALA A 1 94 ? -22.996 4.430 17.907 1.00 92.69 94 ALA A O 1
ATOM 746 N N . GLY A 1 95 ? -22.087 2.400 17.586 1.00 88.81 95 GLY A N 1
ATOM 747 C CA . GLY A 1 95 ? -22.740 2.137 16.297 1.00 88.81 95 GLY A CA 1
ATOM 748 C C . GLY A 1 95 ? -22.030 2.722 15.070 1.00 88.81 95 GLY A C 1
ATOM 749 O O . GLY A 1 95 ? -22.447 2.439 13.947 1.00 88.81 95 GLY A O 1
ATOM 750 N N . GLN A 1 96 ? -20.944 3.478 15.251 1.00 94.19 96 GLN A N 1
ATOM 751 C CA . GLN A 1 96 ? -20.112 3.967 14.152 1.00 94.19 96 GLN A CA 1
ATOM 752 C C . GLN A 1 96 ? -18.832 3.142 14.003 1.00 94.19 96 GLN A C 1
ATOM 754 O O . GLN A 1 96 ? -18.343 2.526 14.953 1.00 94.19 96 GLN A O 1
ATOM 759 N N . LYS A 1 97 ? -18.286 3.130 12.787 1.00 92.75 97 LYS A N 1
ATOM 760 C CA . LYS A 1 97 ? -17.024 2.477 12.430 1.00 92.75 97 LYS A CA 1
ATOM 761 C C . LYS A 1 97 ? -16.167 3.439 11.618 1.00 92.75 97 LYS A C 1
ATOM 763 O O . LYS A 1 97 ? -16.693 4.215 10.824 1.00 92.75 97 LYS A O 1
ATOM 768 N N . TYR A 1 98 ? -14.857 3.396 11.823 1.00 91.25 98 TYR A N 1
ATOM 769 C CA . TYR A 1 98 ? -13.926 4.227 11.074 1.00 91.25 98 TYR A CA 1
ATOM 770 C C . TYR A 1 98 ? -13.893 3.800 9.602 1.00 91.25 98 TYR A C 1
ATOM 772 O O . TYR A 1 98 ? -13.769 2.612 9.293 1.00 91.25 98 TYR A O 1
ATOM 780 N N . SER A 1 99 ? -13.999 4.772 8.698 1.00 86.75 99 SER A N 1
ATOM 781 C CA . SER A 1 99 ? -13.853 4.594 7.258 1.00 86.75 99 SER A CA 1
ATOM 782 C C . SER A 1 99 ? -12.677 5.425 6.762 1.00 86.75 99 SER A C 1
ATOM 784 O O . SER A 1 99 ? -12.654 6.643 6.915 1.00 86.75 99 SER A O 1
ATOM 786 N N . ASP A 1 100 ? -11.726 4.750 6.123 1.00 81.31 100 ASP A N 1
ATOM 787 C CA . ASP A 1 100 ? -10.588 5.342 5.419 1.00 81.31 100 ASP A CA 1
ATOM 788 C C . ASP A 1 100 ? -11.021 6.229 4.241 1.00 81.31 100 ASP A C 1
ATOM 790 O O . ASP A 1 100 ? -10.400 7.253 3.979 1.00 81.31 100 ASP A O 1
ATOM 794 N N . ILE A 1 101 ? -12.126 5.880 3.575 1.00 81.38 101 ILE A N 1
ATOM 795 C CA . ILE A 1 101 ? -12.700 6.653 2.462 1.00 81.38 101 ILE A CA 1
ATOM 796 C C . ILE A 1 101 ? -13.280 7.985 2.953 1.00 81.38 101 ILE A C 1
ATOM 798 O O . ILE A 1 101 ? -13.072 9.019 2.325 1.00 81.38 101 ILE A O 1
ATOM 802 N N . ALA A 1 102 ? -14.023 7.960 4.063 1.00 84.88 102 ALA A N 1
ATOM 803 C CA . ALA A 1 102 ? -14.614 9.163 4.653 1.00 84.88 102 ALA A CA 1
ATOM 804 C C . ALA A 1 102 ? -13.642 9.913 5.582 1.00 84.88 102 ALA A C 1
ATOM 806 O O . ALA A 1 102 ? -13.969 10.999 6.055 1.00 84.88 102 ALA A O 1
ATOM 807 N N . ASN A 1 103 ? -12.472 9.323 5.854 1.00 87.19 103 ASN A N 1
ATOM 808 C CA . ASN A 1 103 ? -11.480 9.788 6.820 1.00 87.19 103 ASN A CA 1
ATOM 809 C C . ASN A 1 103 ? -12.095 10.098 8.203 1.00 87.19 103 ASN A C 1
ATOM 811 O O . ASN A 1 103 ? -11.792 11.116 8.825 1.00 87.19 103 ASN A O 1
ATOM 815 N N . GLY A 1 104 ? -13.016 9.243 8.662 1.00 91.19 104 GLY A N 1
ATOM 816 C CA . GLY A 1 104 ? -13.807 9.492 9.867 1.00 91.19 104 GLY A CA 1
ATOM 817 C C . GLY A 1 104 ? -14.741 8.346 10.257 1.00 91.19 104 GLY A C 1
ATOM 818 O O . GLY A 1 104 ? -14.848 7.334 9.563 1.00 91.19 104 GLY A O 1
ATOM 819 N N . CYS A 1 105 ? -15.413 8.502 11.397 1.00 93.56 105 CYS A N 1
ATOM 820 C CA . CYS A 1 105 ? -16.401 7.543 11.885 1.00 93.56 105 CYS A CA 1
ATOM 821 C C . CYS A 1 105 ? -17.726 7.707 11.128 1.00 93.56 105 CYS A C 1
ATOM 823 O O . CYS A 1 105 ? -18.292 8.796 11.075 1.00 93.56 105 CYS A O 1
ATOM 825 N N . VAL A 1 106 ? -18.223 6.618 10.546 1.00 93.62 106 VAL A N 1
ATOM 826 C CA . VAL A 1 106 ? -19.489 6.578 9.805 1.00 93.62 106 VAL A CA 1
ATOM 827 C C . VAL A 1 106 ? -20.403 5.494 10.366 1.00 93.62 106 VAL A C 1
ATOM 829 O O . VAL A 1 106 ? -19.943 4.455 10.846 1.00 93.62 106 VAL A O 1
ATOM 832 N N . THR A 1 107 ? -21.714 5.722 10.310 1.00 93.50 107 THR A N 1
ATOM 833 C CA . THR A 1 107 ? -22.719 4.710 10.662 1.00 93.50 107 THR A CA 1
ATOM 834 C C . THR A 1 107 ? -22.667 3.579 9.636 1.00 93.50 107 THR A C 1
ATOM 836 O O . THR A 1 107 ? -23.006 3.785 8.472 1.00 93.50 107 THR A O 1
ATOM 839 N N . GLY A 1 108 ? -22.226 2.385 10.033 1.00 82.56 108 GLY A N 1
ATOM 840 C CA . GLY A 1 108 ? -22.112 1.267 9.100 1.00 82.56 108 GLY A CA 1
ATOM 841 C C . GLY A 1 108 ? -21.351 0.060 9.634 1.00 82.56 108 GLY A C 1
ATOM 842 O O . GLY A 1 108 ? -20.875 0.027 10.769 1.00 82.56 108 GLY A O 1
ATOM 843 N N . SER A 1 109 ? -21.251 -0.971 8.797 1.00 77.31 109 SER A N 1
ATOM 844 C CA . SER A 1 109 ? -20.501 -2.187 9.108 1.00 77.31 109 SER A CA 1
ATOM 845 C C . SER A 1 109 ? -19.012 -1.984 8.856 1.00 77.31 109 SER A C 1
ATOM 847 O O . SER A 1 109 ? -18.619 -1.319 7.898 1.00 77.31 109 SER A O 1
ATOM 849 N N . CYS A 1 110 ? -18.173 -2.608 9.686 1.00 71.56 110 CYS A N 1
ATOM 850 C CA . CYS A 1 110 ? -16.744 -2.635 9.427 1.00 71.56 110 CYS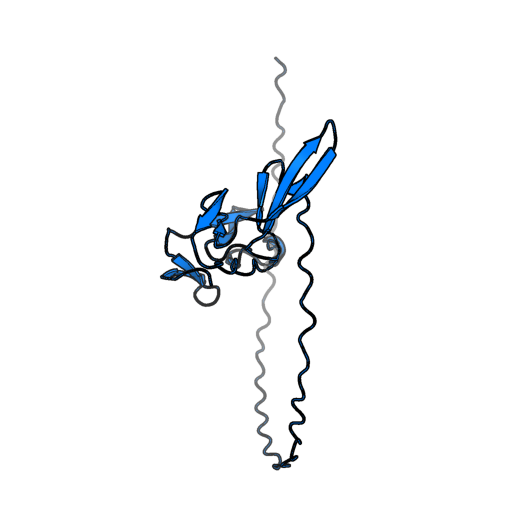 A CA 1
ATOM 851 C C . CYS A 1 110 ? -16.478 -3.284 8.073 1.00 71.56 110 CYS A C 1
ATOM 853 O O . CYS A 1 110 ? -16.683 -4.489 7.898 1.00 71.56 110 CYS A O 1
ATOM 855 N N . ARG A 1 111 ? -15.966 -2.499 7.130 1.00 64.62 111 ARG A N 1
ATOM 856 C CA . ARG A 1 111 ? -15.310 -3.073 5.970 1.00 64.62 111 ARG A CA 1
ATOM 857 C C . ARG A 1 111 ? -13.962 -3.564 6.477 1.00 64.62 111 ARG A C 1
ATOM 859 O O . ARG A 1 111 ? -13.116 -2.747 6.827 1.00 64.62 111 ARG A O 1
ATOM 866 N N . LYS A 1 112 ? -13.782 -4.887 6.597 1.00 56.69 112 LYS A N 1
ATOM 867 C CA . LYS A 1 112 ? -12.438 -5.450 6.780 1.00 56.69 112 LYS A CA 1
ATOM 868 C C . LYS A 1 112 ? -11.597 -4.833 5.675 1.00 56.69 112 LYS A C 1
ATOM 870 O O . LYS A 1 112 ? -11.915 -5.032 4.505 1.00 56.69 112 LYS A O 1
ATOM 875 N N . VAL A 1 113 ? -10.615 -4.016 6.048 1.00 53.19 113 VAL A N 1
ATOM 876 C CA . VAL A 1 113 ? -9.656 -3.503 5.077 1.00 53.19 113 VAL A CA 1
ATOM 877 C C . VAL A 1 113 ? -9.070 -4.755 4.421 1.00 53.19 113 VAL A C 1
ATOM 879 O O . VAL A 1 113 ? -8.581 -5.618 5.166 1.00 53.19 113 VAL A O 1
ATOM 882 N N . PRO A 1 114 ? -9.191 -4.915 3.087 1.00 53.72 114 PRO A N 1
ATOM 883 C CA . PRO A 1 114 ? -8.530 -5.985 2.360 1.00 53.72 114 PRO A CA 1
ATOM 884 C C . PRO A 1 114 ? -7.108 -6.033 2.872 1.00 53.72 114 PRO A C 1
ATOM 886 O O . PRO A 1 114 ? -6.422 -5.010 2.869 1.00 53.72 114 PRO A O 1
ATOM 889 N N . LYS A 1 115 ? -6.701 -7.170 3.431 1.00 49.97 115 LYS A N 1
ATOM 890 C CA . LYS A 1 115 ? -5.381 -7.312 4.033 1.00 49.97 115 LYS A CA 1
ATOM 891 C C . LYS A 1 115 ? -4.372 -6.950 2.952 1.00 49.97 115 LYS A C 1
ATOM 893 O O . LYS A 1 115 ? -4.152 -7.758 2.053 1.00 49.97 115 LYS A O 1
ATOM 898 N N . THR A 1 116 ? -3.789 -5.754 3.035 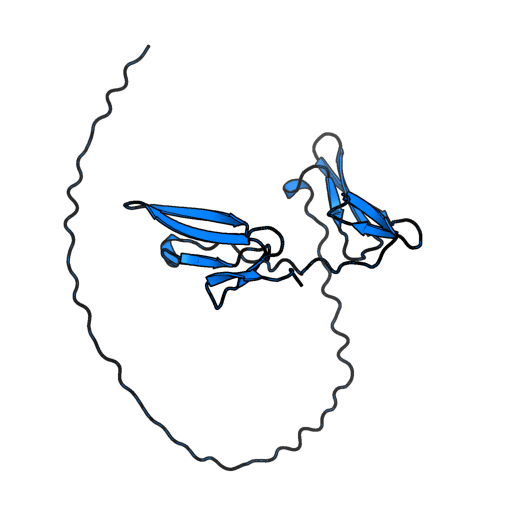1.00 54.16 116 THR A N 1
ATOM 899 C CA . THR A 1 116 ? -2.727 -5.323 2.134 1.00 54.16 116 THR A CA 1
ATOM 900 C C . THR A 1 116 ? -1.671 -6.409 2.236 1.00 54.16 116 THR A C 1
ATOM 902 O O . THR A 1 116 ? -1.102 -6.639 3.312 1.00 54.16 116 THR A O 1
ATOM 905 N N . ARG A 1 117 ? -1.491 -7.201 1.172 1.00 59.47 117 ARG A N 1
ATOM 906 C CA . ARG A 1 117 ? -0.381 -8.146 1.160 1.00 59.47 117 ARG A CA 1
ATOM 907 C C . ARG A 1 117 ? 0.854 -7.259 1.245 1.00 59.47 117 ARG A C 1
ATOM 909 O O . ARG A 1 117 ? 0.995 -6.332 0.453 1.00 59.47 117 ARG A O 1
ATOM 916 N N . ASN A 1 118 ? 1.721 -7.518 2.222 1.00 64.88 118 ASN A N 1
ATOM 917 C CA . A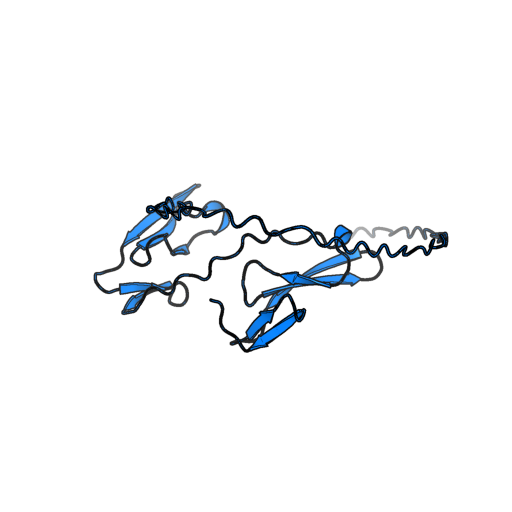SN A 1 118 ? 3.076 -6.977 2.203 1.00 64.88 118 ASN A CA 1
ATOM 918 C C . ASN A 1 118 ? 3.788 -7.625 1.013 1.00 64.88 118 ASN A C 1
ATOM 920 O O . ASN A 1 118 ? 4.476 -8.629 1.168 1.00 64.88 118 ASN A O 1
ATOM 924 N N . VAL A 1 119 ? 3.522 -7.104 -0.181 1.00 78.25 119 VAL A N 1
ATOM 925 C CA . VAL A 1 119 ? 4.248 -7.425 -1.398 1.00 78.25 119 VAL A CA 1
ATOM 926 C C . VAL A 1 119 ? 5.354 -6.391 -1.478 1.00 78.25 119 VAL A C 1
ATOM 928 O O . VAL A 1 119 ? 5.083 -5.193 -1.559 1.00 78.25 119 VAL A O 1
ATOM 931 N N . LEU A 1 120 ? 6.598 -6.845 -1.358 1.00 87.00 120 LEU A N 1
ATOM 932 C CA . LEU A 1 120 ? 7.740 -5.980 -1.613 1.00 87.00 120 LEU A CA 1
ATOM 933 C C . LEU A 1 120 ? 7.743 -5.610 -3.105 1.00 87.00 120 LEU A C 1
ATOM 935 O O . LEU A 1 120 ? 7.3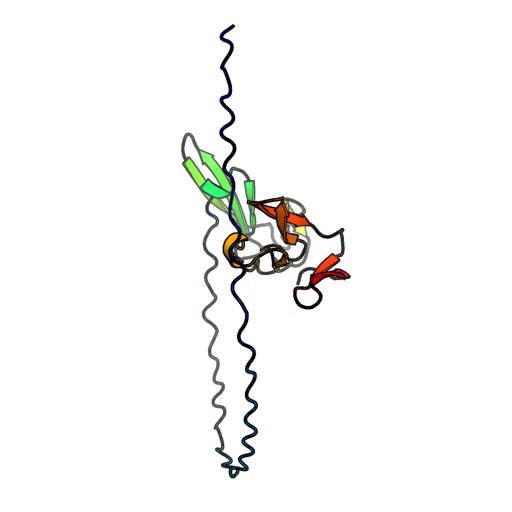86 -6.459 -3.926 1.00 87.00 120 LEU A O 1
ATOM 939 N N . PRO A 1 121 ? 8.118 -4.372 -3.468 1.00 88.50 121 PRO A N 1
ATOM 940 C CA . PRO A 1 121 ? 8.289 -4.012 -4.869 1.00 88.50 121 PRO A CA 1
ATOM 941 C C . PRO A 1 121 ? 9.300 -4.960 -5.537 1.00 88.50 121 PRO A C 1
ATOM 943 O O . PRO A 1 121 ? 10.331 -5.246 -4.925 1.00 88.50 121 PRO A O 1
ATOM 946 N N . PRO A 1 122 ? 9.029 -5.457 -6.756 1.00 89.94 122 PRO A N 1
ATOM 947 C CA . PRO A 1 122 ? 9.954 -6.343 -7.450 1.00 89.94 122 PRO A CA 1
ATOM 948 C C . PRO A 1 122 ? 11.196 -5.584 -7.929 1.00 89.94 122 PRO A C 1
ATOM 950 O O . PRO A 1 122 ? 11.120 -4.417 -8.326 1.00 89.94 122 PRO A O 1
ATOM 953 N N . THR A 1 123 ? 12.332 -6.278 -7.961 1.00 94.69 123 THR A N 1
ATOM 954 C CA . THR A 1 123 ? 13.548 -5.797 -8.623 1.00 94.69 123 THR A CA 1
ATOM 955 C C . THR A 1 123 ? 13.469 -6.158 -10.108 1.00 94.69 123 THR A C 1
ATOM 957 O O . THR A 1 123 ? 13.625 -7.322 -10.483 1.00 94.69 123 THR A O 1
ATOM 960 N N . CYS A 1 124 ? 13.208 -5.174 -10.974 1.00 93.81 124 CYS A N 1
ATOM 961 C CA . CYS A 1 124 ? 13.046 -5.411 -12.418 1.00 93.81 124 CYS A CA 1
ATOM 962 C C . CYS A 1 124 ? 14.312 -5.966 -13.100 1.00 93.81 124 CYS A C 1
ATOM 964 O O . CYS A 1 124 ? 14.211 -6.604 -14.142 1.00 93.81 124 CYS A O 1
ATOM 966 N N . GLU A 1 125 ? 15.497 -5.732 -12.528 1.00 91.88 125 GLU A N 1
ATOM 967 C CA . GLU A 1 125 ? 16.758 -6.282 -13.046 1.00 91.88 125 GLU A CA 1
ATOM 968 C C . GLU A 1 125 ? 16.815 -7.811 -12.928 1.00 91.88 125 GLU A C 1
ATOM 970 O O . GLU A 1 125 ? 17.350 -8.471 -13.814 1.00 91.88 125 GLU A O 1
ATOM 975 N N . GLU A 1 126 ? 16.222 -8.368 -11.869 1.00 92.38 126 GLU A N 1
ATOM 976 C CA . GLU A 1 126 ? 16.201 -9.810 -11.596 1.00 92.38 126 GLU A CA 1
ATOM 977 C C . GLU A 1 126 ? 15.027 -10.505 -12.293 1.00 92.38 126 GLU A C 1
ATOM 979 O O . GLU A 1 126 ? 15.156 -11.616 -12.798 1.00 92.38 126 GLU A O 1
ATOM 984 N N . THR A 1 127 ? 13.868 -9.844 -12.316 1.00 92.75 127 THR A N 1
ATOM 985 C CA . THR A 1 127 ? 12.609 -10.422 -12.817 1.00 92.75 127 THR A CA 1
ATOM 986 C C . THR A 1 127 ? 12.366 -10.170 -14.304 1.00 92.75 127 THR A C 1
ATOM 988 O O . THR A 1 127 ? 11.596 -10.898 -14.928 1.00 92.75 127 THR A O 1
ATOM 991 N N . GLY A 1 128 ? 13.031 -9.173 -14.892 1.00 93.88 128 GLY A N 1
ATOM 992 C CA . GLY A 1 128 ? 12.832 -8.776 -16.280 1.00 93.88 128 GLY A CA 1
ATOM 993 C C . GLY A 1 128 ? 11.568 -7.932 -16.508 1.00 93.88 128 GLY A C 1
ATOM 994 O O . GLY A 1 128 ? 10.919 -7.473 -15.563 1.00 93.88 128 GLY A O 1
ATOM 995 N N . PRO A 1 129 ? 11.227 -7.650 -17.779 1.00 95.62 129 PRO A N 1
ATOM 996 C CA . PRO A 1 129 ? 10.034 -6.883 -18.118 1.00 95.62 129 PRO A CA 1
ATOM 997 C C . PRO A 1 129 ? 8.760 -7.701 -17.858 1.00 95.62 129 PRO A C 1
ATOM 999 O O . PRO A 1 129 ? 8.702 -8.885 -18.185 1.00 95.62 129 PRO A O 1
ATOM 1002 N N . GLY A 1 130 ? 7.728 -7.065 -17.304 1.00 95.00 130 GLY A N 1
ATOM 1003 C CA . GLY A 1 130 ? 6.482 -7.745 -16.947 1.00 95.00 130 GLY A CA 1
ATOM 1004 C C . GLY A 1 130 ? 5.605 -6.949 -15.986 1.00 95.00 130 GLY A C 1
ATOM 1005 O O . GLY A 1 130 ? 5.938 -5.827 -15.600 1.00 95.00 130 GLY A O 1
ATOM 1006 N N . VAL A 1 131 ? 4.477 -7.541 -15.595 1.00 95.75 131 VAL A N 1
ATOM 1007 C CA . VAL A 1 131 ? 3.536 -6.967 -14.626 1.00 95.75 131 VAL A CA 1
ATOM 1008 C C . VAL A 1 131 ? 3.434 -7.836 -13.376 1.00 95.75 131 VAL A C 1
ATOM 1010 O O . VAL A 1 131 ? 3.319 -9.059 -13.443 1.00 95.75 131 VAL A O 1
ATOM 1013 N N . PHE A 1 132 ? 3.478 -7.194 -12.213 1.00 94.56 132 PHE A N 1
ATOM 1014 C CA . PHE A 1 132 ? 3.588 -7.845 -10.913 1.00 94.56 132 PHE A CA 1
ATOM 1015 C C . PHE A 1 132 ? 2.560 -7.292 -9.930 1.00 94.56 132 PHE A C 1
ATOM 1017 O O . PHE A 1 132 ? 2.122 -6.145 -10.012 1.00 94.56 132 PHE A O 1
ATOM 1024 N N . VAL A 1 133 ? 2.187 -8.118 -8.958 1.00 92.44 133 VAL A N 1
ATOM 1025 C CA . VAL A 1 133 ? 1.222 -7.755 -7.916 1.00 92.44 133 VAL A CA 1
ATOM 1026 C C . VAL A 1 133 ? 1.752 -6.608 -7.054 1.00 92.44 133 VAL A C 1
ATOM 1028 O O . VAL A 1 133 ? 2.895 -6.645 -6.604 1.00 92.44 133 VAL A O 1
ATOM 1031 N N . ALA A 1 134 ? 0.910 -5.608 -6.789 1.00 92.19 134 ALA A N 1
ATOM 1032 C CA . ALA A 1 134 ? 1.213 -4.526 -5.855 1.00 92.19 134 ALA A CA 1
ATOM 1033 C C . ALA A 1 134 ? 0.549 -4.766 -4.481 1.00 92.19 134 ALA A C 1
ATOM 1035 O O . ALA A 1 134 ? -0.303 -5.649 -4.347 1.00 92.19 134 ALA A O 1
ATOM 1036 N N . PRO A 1 135 ? 0.901 -3.980 -3.443 1.00 86.88 135 PRO A N 1
ATOM 1037 C CA . PRO A 1 135 ? 0.276 -4.095 -2.123 1.00 86.88 135 PRO A CA 1
ATOM 1038 C C . PRO A 1 135 ? -1.236 -3.843 -2.162 1.00 86.88 135 PRO A C 1
ATOM 1040 O O . PRO A 1 135 ? -2.005 -4.496 -1.451 1.00 86.88 135 PRO A O 1
ATOM 1043 N N . ASN A 1 136 ? -1.661 -2.912 -3.020 1.00 88.50 136 ASN A N 1
ATOM 1044 C CA . ASN A 1 136 ? -3.064 -2.623 -3.265 1.00 88.50 136 ASN A CA 1
ATOM 1045 C C . ASN A 1 136 ? -3.573 -3.484 -4.425 1.00 88.50 136 ASN A C 1
ATOM 1047 O O . ASN A 1 136 ? -3.049 -3.439 -5.529 1.00 88.50 136 ASN A O 1
ATOM 1051 N N . CYS A 1 137 ? -4.646 -4.222 -4.177 1.00 89.88 137 CYS A N 1
ATOM 1052 C CA . CYS A 1 137 ? -5.401 -5.038 -5.137 1.00 89.88 137 CYS A CA 1
ATOM 1053 C C . CYS A 1 137 ? -5.805 -4.323 -6.444 1.00 89.88 137 CYS A C 1
ATOM 1055 O O . CYS A 1 137 ? -5.923 -4.955 -7.488 1.00 89.88 137 CYS A O 1
ATOM 1057 N N . ASN A 1 138 ? -6.060 -3.015 -6.406 1.00 92.69 138 ASN A N 1
ATOM 1058 C CA . ASN A 1 138 ? -6.391 -2.207 -7.582 1.00 92.69 138 ASN A CA 1
ATOM 1059 C C . ASN A 1 138 ? -5.145 -1.590 -8.236 1.00 92.69 138 ASN A C 1
ATOM 1061 O O . ASN A 1 138 ? -5.276 -0.683 -9.054 1.00 92.69 138 ASN A O 1
ATOM 1065 N N . GLN A 1 139 ? -3.951 -2.027 -7.850 1.00 94.31 139 GLN A N 1
ATOM 1066 C CA . GLN A 1 139 ? -2.683 -1.562 -8.382 1.00 94.31 139 GLN A CA 1
ATOM 1067 C C . GLN A 1 139 ? -1.821 -2.746 -8.811 1.00 94.31 139 GLN A C 1
ATOM 1069 O O . GLN A 1 139 ? -1.994 -3.875 -8.353 1.00 94.31 139 GLN A O 1
ATOM 1074 N N . TYR A 1 140 ? -0.873 -2.465 -9.692 1.00 95.62 140 TYR A N 1
ATOM 1075 C CA . TYR A 1 140 ? 0.129 -3.418 -10.140 1.00 95.62 140 TYR A CA 1
ATOM 1076 C C . TYR A 1 140 ? 1.426 -2.681 -10.454 1.00 95.62 140 TYR A C 1
ATOM 1078 O O . TYR A 1 140 ? 1.425 -1.495 -10.792 1.00 95.62 140 TYR A O 1
ATOM 1086 N N . TYR A 1 141 ? 2.540 -3.381 -10.309 1.00 97.06 141 TYR A N 1
ATOM 1087 C CA . TYR A 1 141 ? 3.832 -2.914 -10.775 1.00 97.06 141 TYR A CA 1
ATOM 1088 C C . TYR A 1 141 ? 4.024 -3.323 -12.229 1.00 97.06 141 TYR A C 1
ATOM 1090 O O . TYR A 1 141 ? 3.679 -4.431 -12.615 1.00 97.06 141 TYR A O 1
ATOM 1098 N N . GLU A 1 142 ? 4.598 -2.439 -13.024 1.00 97.06 142 GLU A N 1
ATOM 1099 C CA . GLU A 1 142 ? 4.943 -2.657 -14.420 1.00 97.06 142 GLU A CA 1
ATOM 1100 C C . GLU A 1 142 ? 6.444 -2.396 -14.574 1.00 97.06 142 GLU A C 1
ATOM 1102 O O . GLU A 1 142 ? 6.907 -1.265 -14.413 1.00 97.06 142 GLU A O 1
ATOM 1107 N N . CYS A 1 143 ? 7.206 -3.448 -14.859 1.00 97.31 143 CYS A N 1
ATOM 1108 C CA . CYS A 1 143 ? 8.616 -3.357 -15.206 1.00 97.31 143 CYS A CA 1
ATOM 1109 C C . CYS A 1 143 ? 8.749 -3.189 -16.717 1.00 97.31 143 CYS A C 1
ATOM 1111 O O . CYS A 1 143 ? 8.405 -4.085 -17.489 1.00 97.31 143 CYS A O 1
ATOM 1113 N N . VAL A 1 144 ? 9.297 -2.053 -17.138 1.00 96.94 144 VAL A N 1
ATOM 1114 C CA . VAL A 1 144 ? 9.541 -1.743 -18.549 1.00 96.94 144 VAL A CA 1
ATOM 1115 C C . VAL A 1 144 ? 11.042 -1.665 -18.788 1.00 96.94 144 VAL A C 1
ATOM 1117 O O . VAL A 1 144 ? 11.753 -0.970 -18.060 1.00 96.94 144 VAL A O 1
ATOM 1120 N N . LYS A 1 145 ? 11.530 -2.355 -19.822 1.00 96.62 145 LYS A N 1
ATOM 1121 C CA . LYS A 1 145 ? 12.912 -2.221 -20.293 1.00 96.62 145 LYS A CA 1
ATOM 1122 C C . LYS A 1 145 ? 12.984 -1.086 -21.307 1.00 96.62 145 LYS A C 1
ATOM 1124 O O . LYS A 1 145 ? 12.354 -1.153 -22.360 1.00 96.62 145 LYS A O 1
ATOM 1129 N N . ILE A 1 146 ? 13.754 -0.053 -20.994 1.00 95.50 146 ILE A N 1
ATOM 1130 C CA . ILE A 1 146 ? 13.942 1.114 -21.854 1.00 95.50 146 ILE A CA 1
ATOM 1131 C C . ILE A 1 146 ? 15.422 1.154 -22.224 1.00 95.50 146 ILE A C 1
ATOM 1133 O O . ILE A 1 146 ? 16.269 1.493 -21.400 1.00 95.50 146 ILE A O 1
ATOM 1137 N N . TRP A 1 147 ? 15.727 0.770 -23.465 1.00 94.88 147 TRP A N 1
ATOM 1138 C CA . TRP A 1 147 ? 17.094 0.595 -23.962 1.00 94.88 147 TRP A CA 1
ATOM 1139 C C . TRP A 1 147 ? 17.914 -0.389 -23.103 1.00 94.88 147 TRP A C 1
ATOM 1141 O O . TRP A 1 147 ? 17.790 -1.605 -23.267 1.00 94.88 147 TRP A O 1
ATOM 1151 N N . TRP A 1 148 ? 18.729 0.126 -22.182 1.00 93.31 148 TRP A N 1
ATOM 1152 C CA . TRP A 1 148 ? 19.642 -0.627 -21.315 1.00 93.31 148 TRP A CA 1
ATOM 1153 C C . TRP A 1 148 ? 19.330 -0.495 -19.816 1.00 93.31 148 TRP A C 1
ATOM 1155 O O . TRP A 1 148 ? 20.084 -1.026 -19.008 1.00 93.31 148 TRP A O 1
ATOM 1165 N N . TRP A 1 149 ? 18.237 0.168 -19.424 1.00 93.62 149 TRP A N 1
ATOM 1166 C CA . TRP A 1 149 ? 17.795 0.225 -18.025 1.00 93.62 149 TRP A CA 1
ATOM 1167 C C . TRP A 1 149 ? 16.375 -0.314 -17.846 1.00 93.62 149 TRP A C 1
ATOM 1169 O O . TRP A 1 149 ? 15.591 -0.414 -18.795 1.00 93.62 149 TRP A O 1
ATOM 1179 N N . TYR A 1 150 ? 16.036 -0.632 -16.598 1.00 95.25 150 TYR A N 1
ATOM 1180 C CA . TYR A 1 150 ? 14.684 -0.995 -16.197 1.00 95.25 150 TYR A CA 1
ATOM 1181 C C . TYR A 1 150 ? 14.005 0.153 -15.455 1.00 95.25 150 TYR A C 1
ATOM 1183 O O . TYR A 1 150 ? 14.634 0.898 -14.707 1.00 95.25 150 TYR A O 1
ATOM 1191 N N . SER A 1 151 ? 12.703 0.296 -15.672 1.00 95.38 151 SER A N 1
ATOM 1192 C CA . SER A 1 151 ? 11.848 1.257 -14.984 1.00 95.38 151 SER A CA 1
ATOM 1193 C C . SER A 1 151 ? 10.707 0.510 -14.305 1.00 95.38 151 SER A C 1
ATOM 1195 O O . SER A 1 151 ? 9.963 -0.210 -14.971 1.00 95.38 151 SER A O 1
ATOM 1197 N N . LEU A 1 152 ? 10.584 0.683 -12.987 1.00 96.19 152 LEU A N 1
ATOM 1198 C CA . LEU A 1 152 ? 9.474 0.167 -12.192 1.00 96.19 152 LEU A CA 1
ATOM 1199 C C . LEU A 1 152 ? 8.384 1.237 -12.100 1.00 96.19 152 LEU A C 1
ATOM 1201 O O . LEU A 1 152 ? 8.565 2.261 -11.441 1.00 96.19 152 LEU A O 1
ATOM 1205 N N . ASN A 1 153 ? 7.242 0.986 -12.727 1.00 96.88 153 ASN A N 1
ATOM 1206 C CA . ASN A 1 153 ? 6.094 1.883 -12.701 1.00 96.88 153 ASN A CA 1
ATOM 1207 C C . ASN A 1 153 ? 4.984 1.289 -11.839 1.00 96.88 153 ASN A C 1
ATOM 1209 O O . ASN A 1 153 ? 4.564 0.158 -12.053 1.00 96.88 153 ASN A O 1
ATOM 1213 N N . LEU A 1 154 ? 4.468 2.053 -10.878 1.00 96.25 154 LEU A N 1
ATOM 1214 C CA . LEU A 1 154 ? 3.255 1.672 -10.156 1.00 96.25 154 LEU A CA 1
ATOM 1215 C C . LEU A 1 154 ? 2.038 2.174 -10.935 1.00 96.25 154 LEU A C 1
ATOM 1217 O O . LEU A 1 154 ? 1.845 3.379 -11.107 1.00 96.25 154 LEU A O 1
ATOM 1221 N N . ARG A 1 155 ? 1.205 1.248 -11.401 1.00 97.25 155 ARG A N 1
ATOM 1222 C CA . ARG A 1 155 ? -0.017 1.525 -12.153 1.00 97.25 155 ARG A CA 1
ATOM 1223 C C . ARG A 1 155 ? -1.242 1.219 -11.308 1.00 97.25 155 ARG A C 1
ATOM 1225 O O . ARG A 1 155 ? -1.217 0.366 -10.427 1.00 97.25 155 ARG A O 1
ATOM 1232 N N . SER A 1 156 ? -2.329 1.934 -11.585 1.00 95.81 156 SER A N 1
ATOM 1233 C CA . SER A 1 156 ? -3.633 1.695 -10.961 1.00 95.81 156 SER A CA 1
ATOM 1234 C C . SER A 1 156 ? -4.638 1.239 -12.013 1.00 95.81 156 SER A C 1
ATOM 1236 O O . SER A 1 156 ? -4.677 1.774 -13.121 1.00 95.81 156 SER A O 1
ATOM 1238 N N . CYS A 1 157 ? -5.455 0.254 -11.665 1.00 94.00 157 CYS A N 1
ATOM 1239 C CA . CYS A 1 157 ? -6.595 -0.171 -12.459 1.00 94.00 157 CYS A CA 1
ATOM 1240 C C . CYS A 1 157 ? -7.697 0.903 -12.453 1.00 94.00 157 CYS A C 1
ATOM 1242 O O . CYS A 1 157 ? -7.813 1.700 -11.519 1.00 94.00 157 CYS A O 1
ATOM 1244 N N . SER A 1 158 ? -8.550 0.896 -13.483 1.00 94.12 158 SER A N 1
ATOM 1245 C CA . SER A 1 158 ? -9.772 1.710 -13.514 1.00 94.12 158 SER A CA 1
ATOM 1246 C C . SER A 1 158 ? -10.668 1.435 -12.292 1.00 94.12 158 SER A C 1
ATOM 1248 O O . SER A 1 158 ? -10.630 0.329 -11.741 1.00 94.12 158 SER A O 1
ATOM 1250 N N . PRO A 1 159 ? -11.526 2.388 -11.881 1.00 85.81 159 PRO A N 1
ATOM 1251 C CA . PRO A 1 159 ? -12.475 2.153 -10.796 1.00 85.81 159 PRO A CA 1
ATOM 1252 C C . PRO A 1 159 ? -13.343 0.916 -11.079 1.00 85.81 159 PRO A C 1
ATOM 1254 O O . PRO A 1 159 ? -13.804 0.710 -12.200 1.00 85.81 159 PRO A O 1
ATOM 1257 N N . SER A 1 160 ? -13.589 0.099 -10.049 1.00 83.88 160 SER A N 1
ATOM 1258 C CA . SER A 1 160 ? -14.297 -1.199 -10.134 1.00 83.88 160 SER A CA 1
ATOM 1259 C C . SER A 1 160 ? -13.538 -2.337 -10.836 1.00 83.88 160 SER A C 1
ATOM 1261 O O . SER A 1 160 ? -14.150 -3.343 -11.214 1.00 83.88 160 SER A O 1
ATOM 1263 N N . LYS A 1 161 ? -12.218 -2.198 -11.010 1.00 91.25 161 LYS A N 1
ATOM 1264 C CA . LYS A 1 161 ? -11.335 -3.275 -11.462 1.00 91.25 161 LYS A CA 1
ATOM 1265 C C . LYS A 1 161 ? -10.272 -3.618 -10.418 1.00 91.25 161 LYS A C 1
ATOM 1267 O O . LYS A 1 161 ? -9.885 -2.777 -9.608 1.00 91.25 161 LYS A O 1
ATOM 1272 N N . VAL A 1 162 ? -9.815 -4.862 -10.458 1.00 93.62 162 VAL A N 1
ATOM 1273 C CA . VAL A 1 162 ? -8.786 -5.448 -9.590 1.00 93.62 162 VAL A CA 1
ATOM 1274 C C . VAL A 1 162 ? -7.752 -6.114 -10.489 1.00 93.62 162 VAL A C 1
ATOM 1276 O O . VAL A 1 162 ? -8.114 -6.650 -11.532 1.00 93.62 162 VAL A O 1
ATOM 1279 N N . TYR A 1 163 ? -6.478 -6.039 -10.121 1.00 94.19 163 TYR A N 1
ATOM 1280 C CA . TYR A 1 163 ? -5.425 -6.722 -10.860 1.00 94.19 163 TYR A CA 1
ATOM 1281 C C . TYR A 1 163 ? -5.462 -8.228 -10.572 1.00 94.19 163 TYR A C 1
ATOM 1283 O O . TYR A 1 163 ? -5.406 -8.635 -9.410 1.00 94.19 163 TYR A O 1
ATOM 1291 N N . ASP A 1 164 ? -5.550 -9.035 -11.627 1.00 92.44 164 ASP A N 1
ATOM 1292 C CA . ASP A 1 164 ? -5.464 -10.490 -11.564 1.00 92.44 164 ASP A CA 1
ATOM 1293 C C . ASP A 1 164 ? -4.040 -10.944 -11.938 1.00 92.44 164 ASP A C 1
ATOM 1295 O O . ASP A 1 164 ? -3.607 -10.706 -13.068 1.00 92.44 164 ASP A O 1
ATOM 1299 N N . PRO A 1 165 ? -3.285 -11.584 -11.024 1.00 88.88 165 PRO A N 1
ATOM 1300 C CA . PRO A 1 165 ? -1.932 -12.051 -11.309 1.00 88.88 165 PRO A CA 1
ATOM 1301 C C . PRO A 1 165 ? -1.874 -13.269 -12.244 1.00 88.88 165 PRO A C 1
ATOM 1303 O O . PRO A 1 165 ? -0.811 -13.517 -12.807 1.00 88.88 165 PRO A O 1
ATOM 1306 N N . HIS A 1 166 ? -2.963 -14.030 -12.397 1.00 91.00 166 HIS A N 1
ATOM 1307 C CA . HIS A 1 166 ? -3.023 -15.182 -13.300 1.00 91.00 166 HIS A CA 1
ATOM 1308 C C . HIS A 1 166 ? -3.225 -14.735 -14.742 1.00 91.00 166 HIS A C 1
ATOM 1310 O O . HIS A 1 166 ? -2.538 -15.215 -15.638 1.00 91.00 166 HIS A O 1
ATOM 1316 N N . GLU A 1 167 ? -4.138 -13.788 -14.952 1.00 91.94 167 GLU A N 1
ATOM 1317 C CA . GLU A 1 167 ? -4.383 -13.228 -16.283 1.00 91.94 167 GLU A CA 1
ATOM 1318 C C . GLU A 1 167 ? -3.376 -12.128 -16.644 1.00 91.94 167 GLU A C 1
ATOM 1320 O O . GLU A 1 167 ? -3.173 -11.853 -17.823 1.00 91.94 167 GLU A O 1
ATOM 1325 N N . GLN A 1 168 ? -2.725 -11.519 -15.644 1.00 93.19 168 GLN A N 1
ATOM 1326 C CA . GLN A 1 168 ? -1.848 -10.349 -15.772 1.00 93.19 168 GLN A CA 1
ATOM 1327 C C . GLN A 1 168 ? -2.575 -9.076 -16.250 1.00 93.19 168 GLN A C 1
ATOM 1329 O O . GLN A 1 168 ? -1.988 -8.205 -16.894 1.00 93.19 168 GLN A O 1
ATOM 1334 N N . LEU A 1 169 ? -3.866 -8.932 -15.916 1.00 96.12 169 LEU A N 1
ATOM 1335 C CA . LEU A 1 169 ? -4.741 -7.846 -16.386 1.00 96.12 169 LEU A CA 1
ATOM 1336 C C . LEU A 1 169 ? -5.570 -7.245 -15.242 1.00 96.12 169 LEU A C 1
ATOM 1338 O O . LEU A 1 169 ? -5.805 -7.867 -14.210 1.00 96.12 169 LEU A O 1
ATOM 1342 N N . CYS A 1 170 ? -6.118 -6.046 -15.461 1.00 95.19 170 CYS A N 1
ATOM 1343 C CA . CYS A 1 170 ? -7.173 -5.499 -14.605 1.00 95.19 170 CYS A CA 1
ATOM 1344 C C . CYS A 1 170 ? -8.545 -6.081 -14.991 1.00 95.19 170 CYS A C 1
ATOM 1346 O O . CYS A 1 170 ? -9.155 -5.647 -15.978 1.00 95.19 170 CYS A O 1
ATOM 1348 N N . VAL A 1 171 ? -9.067 -6.992 -14.174 1.00 95.19 171 VAL A N 1
ATOM 1349 C CA . VAL A 1 171 ? -10.375 -7.642 -14.347 1.00 95.19 171 VAL A CA 1
ATOM 1350 C C . VAL A 1 171 ? -11.466 -6.941 -13.537 1.00 95.19 171 VAL A C 1
ATOM 1352 O O . VAL A 1 171 ? -11.193 -6.188 -12.599 1.00 95.19 171 VAL A O 1
ATOM 1355 N N . ARG A 1 172 ? -12.737 -7.139 -13.903 1.00 93.75 172 ARG A N 1
ATOM 1356 C CA . ARG A 1 172 ? -13.869 -6.562 -13.160 1.00 93.75 172 ARG A CA 1
ATOM 1357 C C . ARG A 1 172 ? -13.979 -7.248 -11.800 1.00 93.75 172 ARG A C 1
ATOM 1359 O O . ARG A 1 172 ? -14.194 -8.450 -11.731 1.00 93.75 172 ARG A O 1
ATOM 1366 N N . GLY A 1 173 ? -13.887 -6.477 -10.721 1.00 87.50 173 GLY A N 1
ATOM 1367 C CA . GLY A 1 173 ? -13.859 -7.045 -9.380 1.00 87.50 173 GLY A CA 1
ATOM 1368 C C . GLY A 1 173 ? -13.876 -5.993 -8.283 1.00 87.50 173 GLY A C 1
ATOM 1369 O O . GLY A 1 173 ? -13.856 -4.787 -8.531 1.00 87.50 173 GLY A O 1
ATOM 1370 N N . LYS A 1 174 ? -13.924 -6.463 -7.039 1.00 81.44 174 LYS A N 1
ATOM 1371 C CA . LYS A 1 174 ? -13.742 -5.632 -5.849 1.00 81.44 174 LYS A CA 1
ATOM 1372 C C . LYS A 1 174 ? -12.642 -6.252 -5.010 1.00 81.44 174 LYS A C 1
ATOM 1374 O O . LYS A 1 174 ? -12.606 -7.466 -4.855 1.00 81.44 174 LYS A O 1
ATOM 1379 N N . CYS A 1 175 ? -11.779 -5.407 -4.467 1.00 75.75 175 CYS A N 1
ATOM 1380 C CA . CYS A 1 175 ? -10.818 -5.814 -3.458 1.00 75.75 175 CYS A CA 1
ATOM 1381 C C . CYS A 1 175 ? -11.555 -6.443 -2.274 1.00 75.75 175 CYS A C 1
ATOM 1383 O O . CYS A 1 175 ? -12.427 -5.784 -1.695 1.00 75.75 175 CYS A O 1
ATOM 1385 N N . GLN A 1 176 ? -11.244 -7.703 -1.980 1.00 63.38 176 GLN A N 1
ATOM 1386 C CA . GLN A 1 176 ? -11.812 -8.462 -0.864 1.00 63.38 176 GLN A CA 1
ATOM 1387 C C . GLN A 1 176 ? -10.891 -8.430 0.350 1.00 63.38 176 GLN A C 1
ATOM 1389 O O . GLN A 1 176 ? -9.664 -8.585 0.167 1.00 63.38 176 GLN A O 1
#

Organism: Acanthoscelides obtectus (NCBI:txid200917)